Protein AF-A0AA86NCZ6-F1 (afdb_monomer_lite)

Radius of gyration: 12.01 Å; chains: 1; bounding box: 24×39×23 Å

Foldseek 3Di:
DPPPPDQDPVLVVLLVVCCVVVPPPLVVSCVVSVHDSVVSVVVVCVCVVVCVPVPDPPDDD

Structure (mmCIF, N/CA/C/O backbone):
data_AF-A0AA86NCZ6-F1
#
_entry.id   AF-A0AA86NCZ6-F1
#
loop_
_atom_site.group_PDB
_atom_site.id
_atom_site.type_symbol
_atom_site.label_atom_id
_atom_site.label_alt_id
_atom_site.label_comp_id
_atom_site.label_asym_id
_atom_site.label_entity_id
_atom_site.label_seq_id
_atom_site.pdbx_PDB_ins_code
_atom_site.Cartn_x
_atom_site.Cartn_y
_atom_site.Cartn_z
_atom_site.occupancy
_atom_site.B_iso_or_equiv
_atom_site.auth_seq_id
_atom_site.auth_comp_id
_atom_site.auth_asym_id
_atom_site.auth_atom_id
_atom_site.pdbx_PDB_model_num
ATOM 1 N N . MET A 1 1 ? 19.627 17.582 4.257 1.00 34.53 1 MET A N 1
ATOM 2 C CA . MET A 1 1 ? 18.403 17.545 5.084 1.00 34.53 1 MET A CA 1
ATOM 3 C C . MET A 1 1 ? 17.716 16.210 4.826 1.00 34.53 1 MET A C 1
ATOM 5 O O . MET A 1 1 ? 17.046 16.078 3.814 1.00 34.53 1 MET A O 1
ATOM 9 N N . HIS A 1 2 ? 17.963 15.191 5.656 1.00 36.56 2 HIS A N 1
ATOM 10 C CA . HIS A 1 2 ? 17.231 13.924 5.561 1.00 36.56 2 HIS A CA 1
ATOM 11 C C . HIS A 1 2 ? 15.843 14.159 6.150 1.00 36.56 2 HIS A C 1
ATOM 13 O O . HIS A 1 2 ? 15.649 14.099 7.363 1.00 36.56 2 HIS A O 1
ATOM 19 N N . THR A 1 3 ? 14.890 14.530 5.302 1.00 42.34 3 THR A N 1
ATOM 20 C CA . THR A 1 3 ? 13.488 14.575 5.691 1.00 42.34 3 THR A CA 1
ATOM 21 C C . THR A 1 3 ? 13.066 13.140 5.982 1.00 42.34 3 THR A C 1
ATOM 23 O O . THR A 1 3 ? 12.846 12.339 5.079 1.00 42.34 3 THR A O 1
ATOM 26 N N . ASN A 1 4 ? 12.991 12.794 7.269 1.00 50.25 4 ASN A N 1
ATOM 27 C CA . ASN A 1 4 ? 12.192 11.670 7.740 1.00 50.25 4 ASN A CA 1
ATOM 28 C C . ASN A 1 4 ? 10.754 11.948 7.291 1.00 50.25 4 ASN A C 1
ATOM 30 O O . ASN A 1 4 ? 9.988 12.570 8.027 1.00 50.25 4 ASN A O 1
ATOM 34 N N . GLN A 1 5 ? 10.402 11.560 6.064 1.00 60.03 5 GLN A N 1
ATOM 35 C CA . GLN A 1 5 ? 9.015 11.469 5.639 1.00 60.03 5 GLN A CA 1
ATOM 36 C C . GLN A 1 5 ? 8.380 10.393 6.511 1.00 60.03 5 GLN A C 1
ATOM 38 O O . GLN A 1 5 ? 8.426 9.201 6.213 1.00 60.03 5 GLN A O 1
ATOM 43 N N . ARG A 1 6 ? 7.882 10.837 7.665 1.00 69.31 6 ARG A N 1
ATOM 44 C CA . ARG A 1 6 ? 7.103 10.021 8.577 1.00 69.31 6 ARG A CA 1
ATOM 45 C C . ARG A 1 6 ? 5.862 9.604 7.811 1.00 69.31 6 ARG A C 1
ATOM 47 O O . ARG A 1 6 ? 5.086 10.456 7.390 1.00 69.31 6 ARG A O 1
ATOM 54 N N . TRP A 1 7 ? 5.727 8.303 7.611 1.00 79.31 7 TRP A N 1
ATOM 55 C CA . TRP A 1 7 ? 4.487 7.716 7.148 1.00 79.31 7 TRP A CA 1
ATOM 56 C C . TRP A 1 7 ? 3.408 8.057 8.163 1.00 79.31 7 TRP A C 1
ATOM 58 O O . TRP A 1 7 ? 3.608 7.901 9.372 1.00 79.31 7 TRP A O 1
ATOM 68 N N . THR A 1 8 ? 2.303 8.600 7.675 1.00 84.44 8 THR A N 1
ATOM 69 C CA . THR A 1 8 ? 1.139 8.858 8.514 1.00 84.44 8 THR A CA 1
ATOM 70 C C . THR A 1 8 ? 0.449 7.542 8.858 1.00 84.44 8 THR A C 1
ATOM 72 O O . THR A 1 8 ? 0.602 6.538 8.163 1.00 84.44 8 THR A O 1
ATOM 75 N N . GLU A 1 9 ? -0.334 7.539 9.934 1.00 82.75 9 GLU A N 1
ATOM 76 C CA . GLU A 1 9 ? -1.097 6.357 10.347 1.00 82.75 9 GLU A CA 1
ATOM 77 C C . GLU A 1 9 ? -2.057 5.882 9.244 1.00 82.75 9 GLU A C 1
ATOM 79 O O . GLU A 1 9 ? -2.166 4.685 8.987 1.00 82.75 9 GLU A O 1
ATOM 84 N N . THR A 1 10 ? -2.681 6.815 8.519 1.00 86.56 10 THR A N 1
ATOM 85 C CA . THR A 1 10 ? -3.554 6.506 7.379 1.00 86.56 10 THR A CA 1
ATOM 86 C C . THR A 1 10 ? -2.796 5.819 6.243 1.00 86.56 10 THR A C 1
ATOM 88 O O . THR A 1 10 ? -3.263 4.803 5.729 1.00 86.56 10 THR A O 1
ATOM 91 N N . GLU A 1 11 ? -1.613 6.328 5.883 1.00 86.69 11 GLU A N 1
ATOM 92 C CA . GLU A 1 11 ? -0.760 5.717 4.855 1.00 86.69 11 GLU A CA 1
ATOM 93 C C . GLU A 1 11 ? -0.265 4.332 5.280 1.00 86.69 11 GLU A C 1
ATOM 95 O O . GLU A 1 11 ? -0.170 3.439 4.445 1.00 86.69 11 GLU A O 1
ATOM 100 N N . ASP A 1 12 ? 0.025 4.123 6.566 1.00 85.94 12 ASP A N 1
ATOM 101 C CA . ASP A 1 12 ? 0.435 2.814 7.082 1.00 85.94 12 ASP A CA 1
ATOM 102 C C . ASP A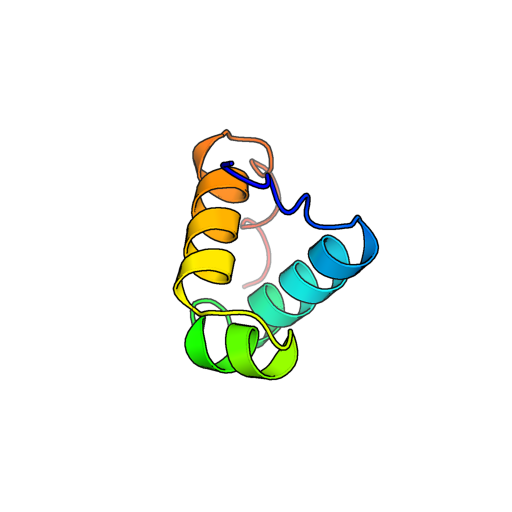 1 12 ? -0.714 1.793 7.016 1.00 85.94 12 ASP A C 1
ATOM 104 O O . ASP A 1 12 ? -0.528 0.659 6.570 1.00 85.94 12 ASP A O 1
ATOM 108 N N . ILE A 1 13 ? -1.934 2.206 7.376 1.00 87.12 13 ILE A N 1
ATOM 109 C CA . ILE A 1 13 ? -3.138 1.371 7.251 1.00 87.12 13 ILE A CA 1
ATOM 110 C C . ILE A 1 13 ? -3.393 1.002 5.787 1.00 87.12 13 ILE A C 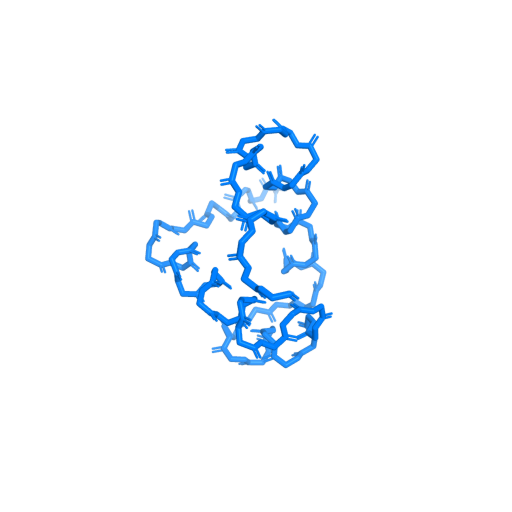1
ATOM 112 O O . ILE A 1 13 ? -3.695 -0.155 5.482 1.00 87.12 13 ILE A O 1
ATOM 116 N N . GLU A 1 14 ? -3.291 1.968 4.876 1.00 90.19 14 GLU A N 1
ATOM 117 C CA . GLU A 1 14 ? -3.484 1.730 3.447 1.00 90.19 14 GLU A CA 1
ATOM 118 C C . GLU A 1 14 ? -2.394 0.817 2.879 1.00 90.19 14 GLU A C 1
ATOM 120 O O . GLU A 1 14 ? -2.703 -0.180 2.223 1.00 90.19 14 GLU A O 1
ATOM 125 N N . PHE A 1 15 ? -1.136 1.069 3.234 1.00 88.56 15 PHE A N 1
ATOM 126 C CA . PHE A 1 15 ? -0.007 0.224 2.873 1.00 88.56 15 PHE A CA 1
ATOM 127 C C . PHE A 1 15 ? -0.198 -1.217 3.331 1.00 88.56 15 PHE A C 1
ATOM 129 O O . PHE A 1 15 ? -0.001 -2.130 2.539 1.00 88.56 15 PHE A O 1
ATOM 136 N N . ARG A 1 16 ? -0.674 -1.444 4.560 1.00 85.81 16 ARG A N 1
ATOM 137 C CA . ARG A 1 16 ? -0.984 -2.789 5.069 1.00 85.81 16 ARG A CA 1
ATOM 138 C C . ARG A 1 16 ? -2.094 -3.479 4.286 1.00 85.81 16 ARG A C 1
ATOM 140 O O . ARG A 1 16 ? -1.996 -4.677 4.034 1.00 85.81 16 ARG A O 1
ATOM 147 N N . LYS A 1 17 ? -3.145 -2.755 3.888 1.00 89.31 17 LYS A N 1
ATOM 148 C CA . LYS A 1 17 ? -4.217 -3.315 3.045 1.00 89.31 17 LYS A CA 1
ATOM 149 C C . LYS A 1 17 ? -3.680 -3.723 1.678 1.00 89.31 17 LYS A C 1
ATOM 151 O O . LYS A 1 17 ? -3.988 -4.812 1.199 1.00 89.31 17 LYS A O 1
ATOM 156 N N . LEU A 1 18 ? -2.872 -2.861 1.066 1.00 89.62 18 LEU A N 1
ATOM 157 C CA . LEU A 1 18 ? -2.254 -3.120 -0.231 1.00 89.62 18 LEU A CA 1
ATOM 158 C C . LEU A 1 18 ? -1.251 -4.273 -0.148 1.00 89.62 18 LEU A C 1
ATOM 160 O O . LEU A 1 18 ? -1.253 -5.135 -1.017 1.00 89.62 18 LEU A O 1
ATOM 164 N N . LEU A 1 19 ? -0.466 -4.340 0.924 1.00 88.25 19 LEU A N 1
ATOM 165 C CA . LEU A 1 19 ? 0.486 -5.413 1.173 1.00 88.25 19 LEU A CA 1
ATOM 166 C C . LEU A 1 19 ? -0.210 -6.745 1.481 1.00 88.25 19 LEU A C 1
ATOM 168 O O . LEU A 1 19 ? 0.257 -7.787 1.058 1.00 88.25 19 LEU A O 1
ATOM 172 N N . ASN A 1 20 ? -1.360 -6.750 2.156 1.00 85.31 20 ASN A N 1
ATOM 173 C CA . ASN A 1 20 ? -2.147 -7.977 2.310 1.00 85.31 20 ASN A CA 1
ATOM 174 C C . ASN A 1 20 ? -2.724 -8.445 0.959 1.00 85.31 20 ASN A C 1
ATOM 176 O O . ASN A 1 20 ? -2.696 -9.631 0.645 1.00 85.31 20 ASN A O 1
ATOM 180 N N . ARG A 1 21 ? -3.188 -7.501 0.130 1.00 87.25 21 ARG A N 1
ATOM 181 C CA . ARG A 1 21 ? -3.832 -7.788 -1.159 1.00 87.25 21 ARG A CA 1
ATOM 182 C C . ARG A 1 21 ? -2.864 -8.218 -2.262 1.00 87.25 21 ARG A C 1
ATOM 184 O O . ARG A 1 21 ? -3.200 -9.097 -3.046 1.00 87.25 21 ARG A O 1
ATOM 191 N N . TYR A 1 22 ? -1.715 -7.557 -2.349 1.00 87.00 22 TYR A N 1
ATOM 192 C CA . TYR A 1 22 ? -0.726 -7.719 -3.418 1.00 87.00 22 TYR A CA 1
ATOM 193 C C . TYR A 1 22 ? 0.596 -8.321 -2.913 1.00 87.00 22 TYR A C 1
ATOM 195 O O . TYR A 1 22 ? 1.545 -8.468 -3.677 1.00 87.00 22 TYR A O 1
ATOM 203 N N . GLN A 1 23 ? 0.677 -8.673 -1.627 1.00 82.25 23 GLN A N 1
ATOM 204 C CA . GLN A 1 23 ? 1.865 -9.250 -0.997 1.00 82.25 23 GLN A CA 1
ATOM 205 C C . GLN A 1 23 ? 3.126 -8.405 -1.234 1.00 82.25 23 GLN A C 1
ATOM 207 O O . GLN A 1 23 ? 3.205 -7.257 -0.796 1.00 82.25 23 GLN A O 1
ATOM 212 N N . ASN A 1 24 ? 4.114 -8.975 -1.925 1.00 82.00 24 ASN A N 1
ATOM 213 C CA . ASN A 1 24 ? 5.428 -8.379 -2.144 1.00 82.00 24 ASN A CA 1
ATOM 214 C C . ASN A 1 24 ? 5.520 -7.558 -3.443 1.00 82.00 24 ASN A C 1
ATOM 216 O O . ASN A 1 24 ? 6.626 -7.182 -3.840 1.00 82.00 24 ASN A O 1
ATOM 220 N N . ASP A 1 25 ? 4.399 -7.242 -4.101 1.00 89.00 25 ASP A N 1
ATOM 221 C CA . ASP A 1 25 ? 4.384 -6.377 -5.290 1.00 89.00 25 ASP A CA 1
ATOM 222 C C . ASP A 1 25 ? 4.563 -4.895 -4.930 1.00 89.00 25 ASP A C 1
ATOM 224 O O . ASP A 1 25 ? 3.687 -4.044 -5.098 1.00 89.00 25 ASP A O 1
ATOM 228 N N . PHE A 1 26 ? 5.762 -4.553 -4.457 1.00 87.25 26 PHE A N 1
ATOM 229 C CA . PHE A 1 26 ? 6.103 -3.196 -4.032 1.00 87.25 26 PHE A CA 1
ATOM 230 C C . PHE A 1 26 ? 6.019 -2.161 -5.161 1.00 87.25 26 PHE A C 1
ATOM 232 O O . PHE A 1 26 ? 5.810 -0.989 -4.868 1.00 87.25 26 PHE A O 1
ATOM 239 N N . MET A 1 27 ? 6.169 -2.559 -6.432 1.00 89.19 27 MET A N 1
ATOM 240 C CA . MET A 1 27 ? 5.963 -1.655 -7.575 1.00 89.19 27 MET A CA 1
ATOM 241 C C . MET A 1 27 ? 4.504 -1.206 -7.679 1.00 89.19 27 MET A C 1
ATOM 243 O O . MET A 1 27 ? 4.240 -0.009 -7.764 1.00 89.19 27 MET A O 1
ATOM 247 N N . LEU A 1 28 ? 3.563 -2.148 -7.601 1.00 90.25 28 LEU A N 1
ATOM 248 C CA . LEU A 1 28 ? 2.136 -1.846 -7.677 1.00 90.25 28 LEU A CA 1
ATOM 249 C C . LEU A 1 28 ? 1.673 -1.062 -6.442 1.00 90.25 28 LEU A C 1
ATOM 251 O O . LEU A 1 28 ? 0.880 -0.127 -6.538 1.00 90.25 28 LEU A O 1
ATOM 255 N N . ILE A 1 29 ? 2.198 -1.414 -5.267 1.00 89.94 29 ILE A N 1
ATOM 256 C CA . ILE A 1 29 ? 1.907 -0.695 -4.024 1.00 89.94 29 ILE A CA 1
ATOM 257 C C . ILE A 1 29 ? 2.447 0.741 -4.093 1.00 89.94 29 ILE A C 1
ATOM 259 O O . ILE A 1 29 ? 1.753 1.669 -3.687 1.00 89.94 29 ILE A O 1
ATOM 263 N N . ALA A 1 30 ? 3.649 0.939 -4.638 1.00 90.62 30 ALA A N 1
ATOM 264 C CA . ALA A 1 30 ? 4.237 2.260 -4.855 1.00 90.62 30 ALA A CA 1
ATOM 265 C C . ALA A 1 30 ? 3.385 3.128 -5.788 1.00 90.62 30 ALA A C 1
ATOM 267 O O . ALA A 1 30 ? 3.116 4.283 -5.459 1.00 90.62 30 ALA A O 1
ATOM 268 N N . GLU A 1 31 ? 2.891 2.554 -6.886 1.00 92.12 31 GLU A N 1
ATOM 269 C CA . GLU A 1 31 ? 1.980 3.231 -7.811 1.00 92.12 31 GLU A CA 1
ATOM 270 C C . GLU A 1 31 ? 0.677 3.655 -7.115 1.00 92.12 31 GLU A C 1
ATOM 272 O O . GLU A 1 31 ? 0.263 4.809 -7.209 1.00 92.12 31 GLU A O 1
ATOM 277 N N . ARG A 1 32 ? 0.064 2.753 -6.336 1.00 89.94 32 ARG A N 1
ATOM 278 C CA . ARG A 1 32 ? -1.186 3.021 -5.603 1.00 89.94 32 ARG A CA 1
ATOM 279 C C . ARG A 1 32 ? -1.032 4.072 -4.508 1.00 89.94 32 ARG A C 1
ATOM 281 O O . ARG A 1 32 ? -1.917 4.898 -4.332 1.00 89.94 32 ARG A O 1
ATOM 288 N N . MET A 1 33 ? 0.087 4.034 -3.795 1.00 85.75 33 MET A N 1
ATOM 289 C CA . MET A 1 33 ? 0.410 4.952 -2.700 1.00 85.75 33 MET A CA 1
ATOM 290 C C . MET A 1 33 ? 0.967 6.293 -3.193 1.00 85.75 33 MET A C 1
ATOM 292 O O . MET A 1 33 ? 1.242 7.168 -2.375 1.00 85.75 33 MET A O 1
ATOM 296 N N . ASN A 1 34 ? 1.198 6.436 -4.504 1.00 88.88 34 ASN A N 1
ATOM 297 C CA . ASN A 1 34 ? 1.896 7.570 -5.109 1.00 88.88 34 ASN A CA 1
ATOM 298 C C . ASN A 1 34 ? 3.243 7.870 -4.412 1.00 88.88 34 ASN A C 1
ATOM 300 O O . ASN A 1 34 ? 3.593 9.013 -4.108 1.00 88.88 34 ASN A O 1
ATOM 304 N N . LYS A 1 35 ? 3.988 6.804 -4.096 1.00 86.81 35 LYS A N 1
ATOM 305 C CA . LYS A 1 35 ? 5.302 6.847 -3.438 1.00 86.81 35 LYS A CA 1
ATOM 306 C C . LYS A 1 35 ? 6.343 6.159 -4.307 1.00 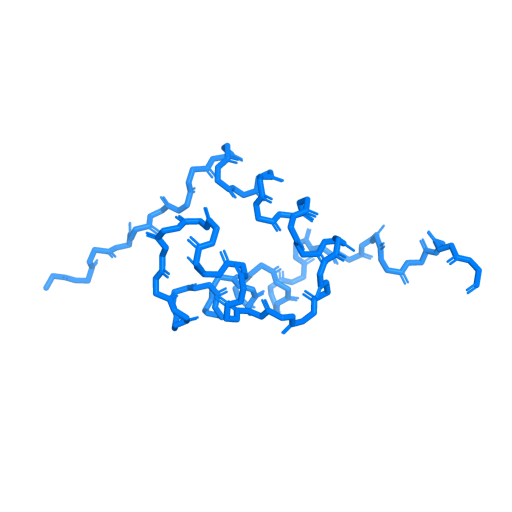86.81 35 LYS A C 1
ATOM 308 O O . LYS A 1 35 ? 6.030 5.354 -5.173 1.00 86.81 35 LYS A O 1
ATOM 313 N N . SER A 1 36 ? 7.616 6.438 -4.051 1.00 89.19 36 SER A N 1
ATOM 314 C CA . SER A 1 36 ? 8.700 5.747 -4.751 1.00 89.19 36 SER A CA 1
ATOM 315 C C . SER A 1 36 ? 8.876 4.318 -4.240 1.00 89.19 36 SER A C 1
ATOM 317 O O . SER A 1 36 ? 8.807 4.073 -3.035 1.00 89.19 36 SER A O 1
ATOM 319 N N . TYR A 1 37 ? 9.241 3.393 -5.132 1.00 88.25 37 TYR A N 1
ATOM 320 C CA . TYR A 1 37 ? 9.577 2.006 -4.779 1.00 88.25 37 TYR A CA 1
ATOM 321 C C . TYR A 1 37 ? 10.560 1.918 -3.599 1.00 88.25 37 TYR A C 1
ATOM 323 O O . TYR A 1 37 ? 10.329 1.182 -2.643 1.00 88.25 37 TYR A O 1
ATOM 331 N N . ASN A 1 38 ? 11.623 2.731 -3.613 1.00 88.06 38 ASN A N 1
ATOM 332 C CA . ASN A 1 38 ? 12.620 2.753 -2.539 1.00 88.06 38 ASN A CA 1
ATOM 333 C C . ASN A 1 38 ? 12.038 3.189 -1.187 1.00 88.06 38 ASN A C 1
ATOM 335 O O . ASN A 1 38 ? 12.485 2.699 -0.152 1.00 88.06 38 ASN A O 1
ATOM 339 N N . GLN A 1 39 ? 11.035 4.072 -1.180 1.00 87.06 39 GLN A N 1
ATOM 340 C CA . GLN A 1 39 ? 10.372 4.519 0.048 1.00 87.06 39 GLN A CA 1
ATOM 341 C C . GLN A 1 39 ? 9.484 3.417 0.610 1.00 87.06 39 GLN A C 1
ATOM 343 O O . GLN A 1 39 ? 9.546 3.136 1.802 1.00 87.06 39 GLN A O 1
ATOM 348 N N . VAL A 1 40 ? 8.706 2.763 -0.254 1.00 88.69 40 VAL A N 1
ATOM 349 C CA . VAL A 1 40 ? 7.838 1.638 0.109 1.00 88.69 40 VAL A CA 1
ATOM 350 C C . VAL A 1 40 ? 8.659 0.467 0.641 1.00 88.69 40 VAL A C 1
ATOM 352 O O . VAL A 1 40 ? 8.365 -0.073 1.703 1.00 88.69 40 VAL A O 1
ATOM 355 N N . ARG A 1 41 ? 9.742 0.118 -0.057 1.00 88.00 41 ARG A N 1
ATOM 356 C CA . ARG A 1 41 ? 10.654 -0.953 0.344 1.00 88.00 41 ARG A CA 1
ATOM 357 C C . ARG A 1 41 ? 11.362 -0.633 1.660 1.00 88.00 41 ARG A C 1
ATOM 359 O O . ARG A 1 41 ? 11.430 -1.489 2.537 1.00 88.00 41 ARG A O 1
ATOM 366 N N . SER A 1 42 ? 11.856 0.595 1.823 1.00 87.12 42 SER A N 1
ATOM 367 C CA . SER A 1 42 ? 12.472 1.029 3.084 1.00 87.12 42 SER A CA 1
ATOM 368 C C . SER A 1 42 ? 11.474 0.997 4.237 1.00 87.12 42 SER A C 1
ATOM 370 O O . SER A 1 42 ? 11.827 0.549 5.323 1.00 87.12 42 SER A O 1
ATOM 372 N N . HIS A 1 43 ? 10.228 1.417 3.999 1.00 84.69 43 HIS A N 1
ATOM 373 C CA . H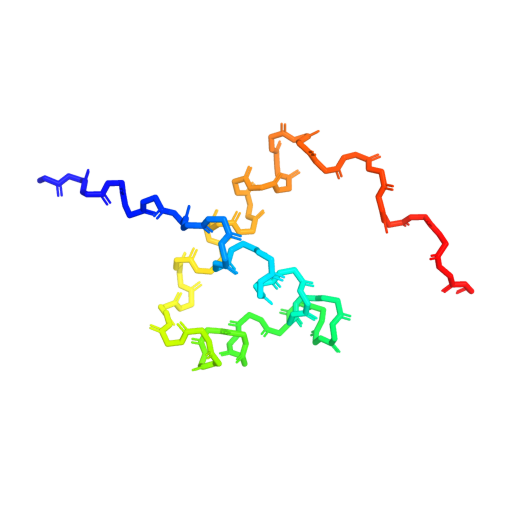IS A 1 43 ? 9.160 1.358 4.995 1.00 84.69 43 HIS A CA 1
ATOM 374 C C . HIS A 1 43 ? 8.835 -0.077 5.382 1.00 84.69 43 HIS A C 1
ATOM 376 O O . HIS A 1 43 ? 8.838 -0.389 6.565 1.00 84.69 43 HIS A O 1
ATOM 382 N N . TYR A 1 44 ? 8.677 -0.971 4.401 1.00 85.50 44 TYR A N 1
ATOM 383 C CA . TYR A 1 44 ? 8.498 -2.401 4.637 1.00 85.50 44 TYR A CA 1
ATOM 384 C C . TYR A 1 44 ? 9.599 -2.960 5.542 1.00 85.50 44 TYR A C 1
ATOM 386 O O . TYR A 1 44 ? 9.303 -3.509 6.595 1.00 85.50 44 TYR A O 1
ATOM 394 N N . TYR A 1 45 ? 10.877 -2.766 5.208 1.00 82.00 45 TYR A N 1
ATOM 395 C CA . TYR A 1 45 ? 11.951 -3.262 6.071 1.00 82.00 45 TYR A CA 1
ATOM 396 C C . TYR A 1 45 ? 12.003 -2.555 7.426 1.00 82.00 45 TYR A C 1
ATOM 398 O O . TYR A 1 45 ? 12.317 -3.202 8.411 1.00 82.00 45 TYR A O 1
ATOM 406 N N . ASN A 1 46 ? 11.672 -1.271 7.534 1.00 78.94 46 ASN A N 1
ATOM 407 C CA . ASN A 1 46 ? 11.643 -0.593 8.831 1.00 78.94 46 ASN A CA 1
ATOM 408 C C . ASN A 1 46 ? 10.537 -1.165 9.741 1.00 78.94 46 ASN A C 1
ATOM 410 O O . ASN A 1 46 ? 10.754 -1.469 10.909 1.00 78.94 46 ASN A O 1
ATOM 414 N N . VAL A 1 47 ? 9.364 -1.398 9.167 1.00 74.25 47 VAL A N 1
ATOM 415 C CA . VAL A 1 47 ? 8.187 -1.981 9.814 1.00 74.25 47 VAL A CA 1
ATOM 416 C C . VAL A 1 47 ? 8.460 -3.441 10.205 1.00 74.25 47 VAL A C 1
ATOM 418 O O . VAL A 1 47 ? 8.313 -3.806 11.372 1.00 74.25 47 VAL A O 1
ATOM 421 N N . TYR A 1 48 ? 8.926 -4.267 9.267 1.00 69.06 48 TYR A N 1
ATOM 422 C CA . TYR A 1 48 ? 9.110 -5.708 9.457 1.00 69.06 48 TYR A CA 1
ATOM 423 C C . TYR A 1 48 ? 10.434 -6.102 10.136 1.00 69.06 48 TYR A C 1
ATOM 425 O O . TYR A 1 48 ? 10.452 -7.067 10.894 1.00 69.06 48 TYR A O 1
ATOM 433 N N . SER A 1 49 ? 11.536 -5.368 9.935 1.00 57.59 49 SER A N 1
ATOM 434 C CA . SER A 1 49 ? 12.848 -5.694 10.528 1.00 57.59 49 SER A CA 1
ATOM 435 C C . SER A 1 49 ? 12.969 -5.293 11.997 1.00 57.59 49 SER A C 1
ATOM 437 O O . SER A 1 49 ? 13.751 -5.909 12.715 1.00 57.59 49 SER A O 1
ATOM 439 N N . TYR A 1 50 ? 12.222 -4.288 12.466 1.00 53.62 50 TYR A N 1
ATOM 440 C CA . TYR A 1 50 ? 12.259 -3.858 13.872 1.00 53.62 50 TYR A CA 1
ATOM 441 C C . TYR A 1 50 ? 11.257 -4.604 14.767 1.00 53.62 50 TYR A C 1
ATOM 443 O O . TYR A 1 50 ? 10.968 -4.164 15.877 1.00 53.62 50 TYR A O 1
ATOM 451 N N . GLY A 1 51 ? 10.710 -5.737 14.313 1.00 51.28 51 GLY A N 1
ATOM 452 C CA . GLY A 1 51 ? 9.898 -6.620 15.158 1.00 51.28 51 GLY A CA 1
ATOM 453 C C . GLY A 1 51 ? 8.580 -6.010 15.653 1.00 51.28 51 GLY A C 1
ATOM 454 O O . GLY A 1 51 ? 7.925 -6.596 16.512 1.00 51.28 51 GLY A O 1
ATOM 455 N N . ARG A 1 52 ? 8.145 -4.863 15.106 1.00 49.50 52 ARG A N 1
ATOM 456 C CA . ARG A 1 52 ? 6.867 -4.229 15.480 1.00 49.50 52 ARG A CA 1
ATOM 457 C C . ARG A 1 52 ? 5.647 -5.020 14.983 1.00 49.50 52 ARG A C 1
ATOM 459 O O . ARG A 1 52 ? 4.539 -4.780 15.447 1.00 49.50 52 ARG A O 1
ATOM 466 N N . TRP A 1 53 ? 5.856 -5.993 14.094 1.00 52.94 53 TRP A N 1
ATOM 467 C CA . TRP A 1 53 ? 4.815 -6.840 13.505 1.00 52.94 53 TRP A CA 1
ATOM 468 C C . TRP A 1 53 ? 5.150 -8.323 13.669 1.00 52.94 53 TRP A C 1
ATOM 470 O O . TRP A 1 53 ? 5.334 -9.040 12.693 1.00 52.94 53 TRP A O 1
ATOM 480 N N . ASN A 1 54 ? 5.236 -8.794 14.915 1.00 44.25 54 ASN A N 1
ATOM 481 C CA . ASN A 1 54 ? 5.498 -10.205 15.221 1.00 44.25 54 ASN A CA 1
ATOM 482 C C . ASN A 1 54 ? 4.235 -11.101 15.247 1.00 44.25 54 ASN A C 1
ATOM 484 O O . ASN A 1 54 ? 4.302 -12.208 15.763 1.00 44.25 54 ASN A O 1
ATOM 488 N N . CYS A 1 55 ? 3.065 -10.664 14.745 1.00 51.81 55 CYS A N 1
ATOM 489 C CA . CYS A 1 55 ? 1.810 -11.387 15.046 1.00 51.81 55 CYS A CA 1
ATOM 490 C C . CYS A 1 55 ? 0.734 -11.492 13.940 1.00 51.81 55 CYS A C 1
ATOM 492 O O . CYS A 1 55 ? -0.415 -11.722 14.296 1.00 51.81 55 CYS A O 1
ATOM 494 N N . PHE A 1 56 ? 1.010 -11.351 12.634 1.00 48.69 56 PHE A N 1
ATOM 495 C CA . PHE A 1 56 ? -0.075 -11.509 11.627 1.00 48.69 56 PHE A CA 1
ATOM 496 C C . PHE A 1 56 ? 0.236 -12.330 10.366 1.00 48.69 56 PHE A C 1
ATOM 498 O O . PHE A 1 56 ? -0.624 -12.438 9.499 1.00 48.69 56 PHE A O 1
ATOM 505 N N . PHE A 1 57 ? 1.399 -12.980 10.274 1.00 48.22 57 PHE A N 1
ATOM 506 C CA . PHE A 1 57 ? 1.656 -13.996 9.236 1.00 48.22 57 PHE A CA 1
ATOM 507 C C . PHE A 1 57 ? 1.391 -15.435 9.718 1.00 48.22 57 PHE A C 1
ATOM 509 O O . PHE A 1 57 ? 1.931 -16.393 9.175 1.00 48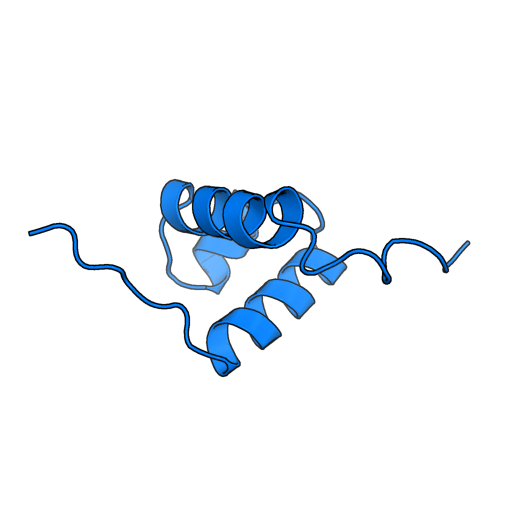.22 57 PHE A O 1
ATOM 516 N N . LEU A 1 58 ? 0.538 -15.599 10.731 1.00 49.31 58 LEU A N 1
ATOM 517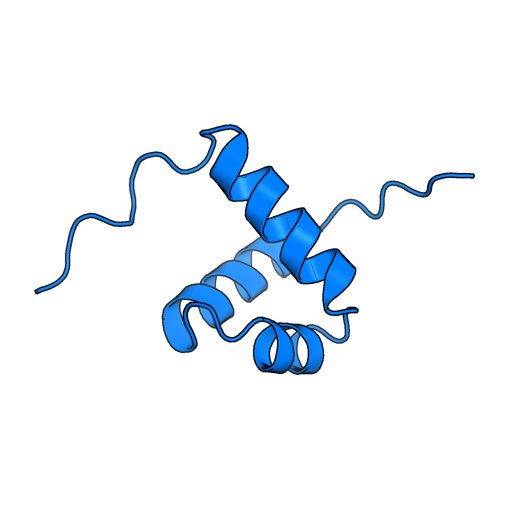 C CA . LEU A 1 58 ? -0.059 -16.880 11.102 1.00 49.31 58 LEU A CA 1
ATOM 518 C C . LEU A 1 58 ? -1.575 -16.726 10.971 1.00 49.31 58 LEU A C 1
ATOM 520 O O . LEU A 1 58 ? -2.135 -15.805 11.553 1.00 49.31 58 LEU A O 1
ATOM 524 N N . PHE A 1 59 ? -2.196 -17.648 10.235 1.00 50.50 59 PHE A N 1
ATOM 525 C CA . PHE A 1 59 ? -3.610 -17.727 9.839 1.00 50.50 59 PHE A CA 1
ATOM 526 C C . PHE A 1 59 ? -4.014 -16.909 8.606 1.00 50.50 59 PHE A C 1
ATOM 528 O O . PHE A 1 59 ? -4.529 -15.802 8.713 1.00 50.50 59 PHE A O 1
ATOM 535 N N . THR A 1 60 ? -3.975 -17.525 7.420 1.00 45.59 60 THR A N 1
ATOM 536 C CA . THR A 1 60 ? -5.121 -18.343 6.969 1.00 45.59 60 THR A CA 1
ATOM 537 C C . THR A 1 60 ? -4.741 -19.257 5.792 1.00 45.59 60 THR A C 1
ATOM 539 O O . THR A 1 60 ? -4.303 -18.763 4.760 1.00 45.59 60 THR A O 1
ATOM 542 N N . MET A 1 61 ? -5.000 -20.558 6.003 1.00 38.56 61 MET A N 1
ATOM 543 C CA . MET A 1 61 ? -4.872 -21.750 5.136 1.00 38.56 61 MET A CA 1
ATOM 544 C C . MET A 1 61 ? -3.469 -22.250 4.793 1.00 38.56 61 MET A C 1
ATOM 546 O O . MET A 1 61 ? -2.812 -21.689 3.895 1.00 38.56 61 MET A O 1
#

pLDDT: mean 74.65, std 18.06, range [34.53, 92.12]

Organism: NCBI:txid28002

InterPro domains:
  IPR001005 SANT/Myb domain [PF00249] (5-47)
  IPR001005 SANT/Myb domain [SM00717] (3-50)
  IPR001005 SANT/Myb domain [cd00167] (6-47)
  IPR009057 Homedomain-like superfamily [SSF46689] (4-50)
  IPR017930 Myb domain [PS51294] (1-52)

Secondary structure (DSSP, 8-state):
-----PPPHHHHHHHHHHHHHHTT-HHHHHHHTT--HHHHHHHHHHHHHTTTT-SSSS---

Sequence (61 aa):
MHTNQRWTETEDIEFRKLLNRYQNDFMLIAERMNKSYNQVRSHYYNVYSYGRWNCFFLFTM